Protein AF-A0A2M8EPT1-F1 (afdb_monomer)

Secondary structure (DSSP, 8-state):
---GGGGHHHHHHHHHHHHHHHHHHHHHHHHHH------HHHHHHHHHHHHHHHHHHHHHHHHHHHHHHHHHHHTT--SHHHHHHHHHHHHHHHHHHHHHHHHHHHHHHHHHHHHHHHHHHHHHHHHHHHHHHHHHHHHHHHH-

Sequence (144 aa):
MVNPMNFIGPLAVFWFLIFWVVGGVLFSIIALFRSSKIKKTQFSCLFTLLCAGCAYGAAHTGMMMGAEEINVCLEKAVGWTESFSAIIACGVFAMMISGLAWFILLFVGGSLLLLLSRSKNQSWIDGKVEEDEMKDKTQKLIIE

Solvent-accessible surface area (backbone atoms only — not comparable to full-atom values): 7832 Å² total; per-residue (Å²): 136,83,64,72,73,71,53,44,60,63,48,21,53,54,44,28,53,52,47,43,52,54,50,50,51,54,48,50,53,54,51,69,76,41,94,64,96,64,75,73,72,67,54,57,58,54,50,52,52,50,34,50,51,40,15,47,48,23,40,53,50,11,47,66,70,16,44,69,51,24,52,66,42,44,77,74,39,89,47,77,67,49,33,53,52,30,39,48,68,54,16,42,66,39,37,50,54,33,41,49,54,36,48,51,51,49,53,52,51,54,53,48,49,56,52,54,58,49,59,66,65,54,67,61,56,61,64,49,55,58,57,55,56,56,49,56,57,56,55,56,66,72,76,107

pLDDT: mean 71.84, std 13.28, range [40.88, 89.81]

Radius of gyration: 24.84 Å; Cα contacts (8 Å, |Δi|>4): 80; chains: 1; bounding box: 70×20×70 Å

Mean predicted aligned error: 12.75 Å

Organism: NCBI:txid1975031

Nearest PDB structures (foldseek):
  7xgg-assembly2_D  TM=5.913E-01  e=2.930E+00  synthetic construct
  8q62-assembly1_L  TM=3.376E-01  e=9.603E+00  Homo sapiens
  9g3y-assembly1_H  TM=2.6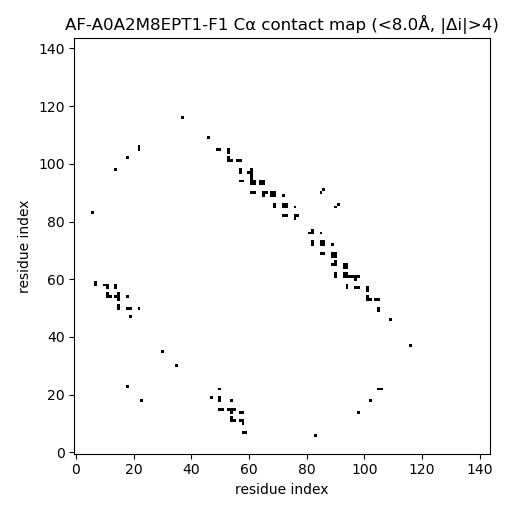06E-01  e=8.576E+00  Sus scrofa

Structure (mmCIF, N/CA/C/O backbone):
data_AF-A0A2M8EPT1-F1
#
_entry.id   AF-A0A2M8EPT1-F1
#
loop_
_atom_site.group_PDB
_atom_site.id
_atom_site.type_symbol
_atom_site.label_atom_id
_atom_site.label_alt_id
_atom_site.label_comp_id
_atom_site.label_asym_id
_atom_site.label_entity_id
_atom_site.label_seq_id
_atom_site.pdbx_PDB_ins_code
_atom_site.Cartn_x
_atom_site.Cartn_y
_atom_site.Cartn_z
_atom_site.occupancy
_atom_site.B_iso_or_equiv
_atom_site.auth_seq_id
_atom_site.auth_comp_id
_atom_site.auth_asym_id
_atom_site.auth_atom_id
_atom_site.pdbx_PDB_model_num
ATOM 1 N N . MET A 1 1 ? 7.958 -7.475 -28.379 1.00 44.72 1 MET A N 1
ATOM 2 C CA . MET A 1 1 ? 7.498 -6.327 -27.569 1.00 44.72 1 MET A CA 1
ATOM 3 C C . MET A 1 1 ? 6.695 -6.869 -26.403 1.00 44.72 1 MET A C 1
ATOM 5 O O . MET A 1 1 ? 5.664 -7.492 -26.627 1.00 44.72 1 MET A O 1
ATOM 9 N N . VAL A 1 2 ? 7.210 -6.740 -25.183 1.00 55.47 2 VAL A N 1
ATOM 10 C CA . VAL A 1 2 ? 6.513 -7.186 -23.971 1.00 55.47 2 VAL A CA 1
ATOM 11 C C . VAL A 1 2 ? 5.659 -6.021 -23.488 1.00 55.47 2 VAL A C 1
ATOM 13 O O . VAL A 1 2 ? 6.184 -4.937 -23.259 1.00 55.47 2 VAL A O 1
ATOM 16 N N . ASN A 1 3 ? 4.344 -6.216 -23.379 1.00 59.38 3 ASN A N 1
ATOM 17 C CA . ASN A 1 3 ? 3.453 -5.153 -22.923 1.00 59.38 3 ASN A CA 1
ATOM 18 C C . ASN A 1 3 ? 3.664 -4.892 -21.421 1.00 59.38 3 ASN A C 1
ATOM 20 O O . ASN A 1 3 ? 3.446 -5.814 -20.628 1.00 59.38 3 ASN A O 1
ATOM 24 N N . PRO A 1 4 ? 4.000 -3.658 -21.002 1.00 58.81 4 PRO A N 1
ATOM 25 C CA . PRO A 1 4 ? 4.196 -3.322 -19.590 1.00 58.81 4 PRO A CA 1
ATOM 26 C C . PRO A 1 4 ? 2.924 -3.541 -18.752 1.00 58.81 4 PRO A C 1
ATOM 28 O O . PRO A 1 4 ? 3.002 -3.850 -17.566 1.00 58.81 4 PRO A O 1
ATOM 31 N N . MET A 1 5 ? 1.741 -3.493 -19.380 1.00 62.69 5 MET A N 1
ATOM 32 C CA . MET A 1 5 ? 0.452 -3.782 -18.739 1.00 62.69 5 MET A CA 1
ATOM 33 C C . MET A 1 5 ? 0.334 -5.200 -18.160 1.00 62.69 5 MET A C 1
ATOM 35 O O . MET A 1 5 ? -0.355 -5.375 -17.157 1.00 62.69 5 MET A O 1
ATOM 39 N N . ASN A 1 6 ? 1.031 -6.200 -18.714 1.00 69.38 6 ASN A N 1
ATOM 40 C CA . ASN A 1 6 ? 0.996 -7.561 -18.160 1.00 69.38 6 ASN A CA 1
ATOM 41 C C . ASN A 1 6 ? 1.681 -7.660 -16.788 1.00 69.38 6 ASN A C 1
ATOM 43 O O . ASN A 1 6 ? 1.388 -8.577 -16.022 1.00 69.38 6 ASN A O 1
ATOM 47 N N . PHE A 1 7 ? 2.553 -6.708 -16.447 1.00 71.00 7 PHE A N 1
ATOM 48 C CA . PHE A 1 7 ? 3.264 -6.696 -15.171 1.00 71.00 7 PHE A CA 1
ATOM 49 C C . PHE A 1 7 ? 2.489 -6.002 -14.043 1.00 71.00 7 PHE A C 1
ATOM 51 O O . PHE A 1 7 ? 2.857 -6.162 -12.878 1.00 71.00 7 PHE A O 1
ATOM 58 N N . ILE A 1 8 ? 1.368 -5.332 -14.352 1.00 74.62 8 ILE A N 1
ATOM 59 C CA . ILE A 1 8 ? 0.471 -4.741 -13.343 1.00 74.62 8 ILE A CA 1
ATOM 60 C C . ILE A 1 8 ? -0.079 -5.816 -12.414 1.00 74.62 8 ILE A C 1
ATOM 62 O O . ILE A 1 8 ? -0.114 -5.608 -11.209 1.00 74.62 8 ILE A O 1
ATOM 66 N N . GLY A 1 9 ? -0.507 -6.960 -12.958 1.00 79.00 9 GLY A N 1
ATOM 67 C CA . GLY A 1 9 ? -1.110 -8.037 -12.170 1.00 79.00 9 GLY A CA 1
ATOM 68 C C . GLY A 1 9 ? -0.191 -8.514 -11.037 1.00 79.00 9 GLY A C 1
ATOM 69 O O . GLY A 1 9 ? -0.568 -8.398 -9.871 1.00 79.00 9 GLY A O 1
ATOM 70 N N . PRO A 1 10 ? 1.035 -8.980 -11.346 1.00 80.19 10 PRO A N 1
ATOM 71 C CA . PRO A 1 10 ? 2.012 -9.385 -10.336 1.00 80.19 10 PRO A CA 1
ATOM 72 C C . PRO A 1 10 ? 2.359 -8.273 -9.337 1.00 80.19 10 PRO A C 1
ATOM 74 O O . PRO A 1 10 ? 2.408 -8.529 -8.134 1.00 80.19 10 PRO A O 1
ATOM 77 N N . LEU A 1 11 ? 2.553 -7.035 -9.810 1.00 78.75 11 LEU A N 1
ATOM 78 C CA . LEU A 1 11 ? 2.846 -5.880 -8.951 1.00 78.75 11 LEU A CA 1
ATOM 79 C C . LEU A 1 11 ? 1.690 -5.555 -8.000 1.00 78.75 11 LEU A C 1
ATOM 81 O O . LEU A 1 11 ? 1.921 -5.292 -6.821 1.00 78.75 11 LEU A O 1
ATOM 85 N N . ALA A 1 12 ? 0.450 -5.609 -8.486 1.00 81.56 12 ALA A N 1
ATOM 86 C CA . ALA A 1 12 ? -0.744 -5.373 -7.687 1.00 81.56 12 ALA A CA 1
ATOM 87 C C . ALA A 1 12 ? -0.933 -6.465 -6.629 1.00 81.56 12 ALA A C 1
ATOM 89 O O . ALA A 1 12 ? -1.263 -6.144 -5.492 1.00 81.56 12 ALA A O 1
ATOM 90 N N . VAL A 1 13 ? -0.674 -7.735 -6.961 1.00 84.56 13 VAL A N 1
ATOM 91 C CA . VAL A 1 13 ? -0.721 -8.847 -5.992 1.00 84.56 13 VAL A CA 1
ATOM 92 C C . VAL A 1 13 ? 0.355 -8.682 -4.917 1.00 84.56 13 VAL A C 1
ATOM 94 O O . VAL A 1 13 ? 0.075 -8.869 -3.732 1.00 84.56 13 VAL A O 1
ATOM 97 N N . PHE A 1 14 ? 1.567 -8.289 -5.310 1.00 85.88 14 PHE A N 1
ATOM 98 C CA . PHE A 1 14 ? 2.659 -8.028 -4.375 1.00 85.88 14 PHE A CA 1
ATOM 99 C C . PHE A 1 14 ? 2.318 -6.881 -3.411 1.00 85.88 14 PHE A C 1
ATOM 101 O O . PHE A 1 14 ? 2.392 -7.051 -2.193 1.00 85.88 14 PHE A O 1
ATOM 108 N N . TRP A 1 15 ? 1.851 -5.743 -3.937 1.00 83.62 15 TRP A N 1
ATOM 109 C CA . TRP A 1 15 ? 1.401 -4.608 -3.125 1.00 83.62 15 TRP A CA 1
ATOM 110 C C . TRP A 1 15 ? 0.196 -4.943 -2.250 1.00 83.62 15 TRP A C 1
ATOM 112 O O . TRP A 1 15 ? 0.136 -4.522 -1.095 1.00 83.62 15 TRP A O 1
ATOM 122 N N . PHE A 1 16 ? -0.741 -5.734 -2.769 1.00 85.75 16 PHE A N 1
ATOM 123 C CA . PHE A 1 16 ? -1.892 -6.208 -2.015 1.00 85.75 16 PHE A CA 1
ATOM 124 C C . PHE A 1 16 ? -1.461 -7.017 -0.796 1.00 85.75 16 PHE A C 1
ATOM 126 O O . PHE A 1 16 ? -1.938 -6.729 0.296 1.00 85.75 16 PHE A O 1
ATOM 133 N N . LEU A 1 17 ? -0.532 -7.968 -0.940 1.00 87.38 17 LEU A N 1
ATOM 134 C CA . LEU A 1 17 ? -0.022 -8.749 0.191 1.00 87.38 17 LEU A CA 1
ATOM 135 C C . LEU A 1 17 ? 0.651 -7.865 1.245 1.00 87.38 17 LEU A C 1
ATOM 137 O O . LEU A 1 17 ? 0.392 -8.038 2.436 1.00 87.38 17 LEU A O 1
ATOM 141 N N . ILE A 1 18 ? 1.462 -6.891 0.823 1.00 86.44 18 ILE A N 1
ATOM 142 C CA . ILE A 1 18 ? 2.113 -5.953 1.747 1.00 86.44 18 ILE A CA 1
ATOM 143 C C . ILE A 1 18 ? 1.065 -5.144 2.514 1.00 86.44 18 ILE A C 1
ATOM 145 O O . ILE A 1 18 ? 1.069 -5.133 3.746 1.00 86.44 18 ILE A O 1
ATOM 149 N N . PHE A 1 19 ? 0.135 -4.497 1.810 1.00 84.62 19 PHE A N 1
ATOM 150 C CA . PHE A 1 19 ? -0.905 -3.688 2.445 1.00 84.62 19 PHE A CA 1
ATOM 151 C C . PHE A 1 19 ? -1.845 -4.513 3.317 1.00 84.62 19 PHE A C 1
ATOM 153 O O . PHE A 1 19 ? -2.249 -4.051 4.385 1.00 84.62 19 PHE A O 1
ATOM 160 N N . TRP A 1 20 ? -2.151 -5.738 2.901 1.00 85.00 20 TRP A N 1
ATOM 161 C CA . TRP A 1 20 ? -2.960 -6.670 3.666 1.00 85.00 20 TRP A CA 1
ATOM 162 C C . TRP A 1 20 ? -2.314 -7.027 5.000 1.00 85.00 20 TRP A C 1
ATOM 164 O O . TRP A 1 20 ? -2.958 -6.928 6.044 1.00 85.00 20 TRP A O 1
ATOM 174 N N . VAL A 1 21 ? -1.039 -7.425 4.980 1.00 87.69 21 VAL A N 1
ATOM 175 C CA . VAL A 1 21 ? -0.310 -7.825 6.189 1.00 87.69 21 VAL A CA 1
ATOM 176 C C . VAL A 1 21 ? -0.118 -6.624 7.108 1.00 87.69 21 VAL A C 1
ATOM 178 O O . VAL A 1 21 ? -0.486 -6.693 8.278 1.00 87.69 21 VAL A O 1
ATOM 181 N N . VAL A 1 22 ? 0.394 -5.503 6.593 1.00 85.81 22 VAL A N 1
ATOM 182 C CA . VAL A 1 22 ? 0.677 -4.323 7.424 1.00 85.81 22 VAL A CA 1
ATOM 183 C C . VAL A 1 22 ? -0.609 -3.741 8.006 1.00 85.81 22 VAL A C 1
ATOM 185 O O . VAL A 1 22 ? -0.683 -3.485 9.209 1.00 85.81 22 VAL A O 1
ATOM 188 N N . GLY A 1 23 ? -1.649 -3.571 7.188 1.00 81.19 23 GLY A N 1
ATOM 189 C CA . GLY A 1 23 ? -2.917 -3.042 7.671 1.00 81.19 23 GLY A CA 1
ATOM 190 C C . GLY A 1 23 ? -3.647 -4.026 8.596 1.00 81.19 23 GLY A C 1
ATOM 191 O O . GLY A 1 23 ? -4.230 -3.594 9.586 1.00 81.19 23 GLY A O 1
ATOM 192 N N . GLY A 1 24 ? -3.553 -5.338 8.354 1.00 81.25 24 GLY A N 1
ATOM 193 C CA . GLY A 1 24 ? -4.107 -6.370 9.236 1.00 81.25 24 GLY A CA 1
ATOM 194 C C . GLY A 1 24 ? -3.430 -6.414 10.610 1.00 81.25 24 GLY A C 1
ATOM 195 O O . GLY A 1 24 ? -4.110 -6.533 11.633 1.00 81.25 24 GLY A O 1
ATOM 196 N N . VAL A 1 25 ? -2.103 -6.253 10.659 1.00 85.62 25 VAL A N 1
ATOM 197 C CA . VAL A 1 25 ? -1.334 -6.166 11.912 1.00 85.62 25 VAL A CA 1
ATOM 198 C C . VAL A 1 25 ? -1.674 -4.885 12.671 1.00 85.62 25 VAL A C 1
ATOM 200 O O . VAL A 1 25 ? -2.031 -4.961 13.847 1.00 85.62 25 VAL A O 1
ATOM 203 N N . LEU A 1 26 ? -1.640 -3.720 12.012 1.00 82.25 26 LEU A N 1
ATOM 204 C CA . LEU A 1 26 ? -2.010 -2.443 12.637 1.00 82.25 26 LEU A CA 1
ATOM 205 C C . LEU A 1 26 ? -3.437 -2.483 13.177 1.00 82.25 26 LEU A C 1
ATOM 207 O O . LEU A 1 26 ? -3.690 -2.064 14.307 1.00 82.25 26 LEU A O 1
ATOM 211 N N . PHE A 1 27 ? -4.360 -3.049 12.403 1.00 75.06 27 PHE A N 1
ATOM 212 C CA . PHE A 1 27 ? -5.737 -3.211 12.832 1.00 75.06 27 PHE A CA 1
ATOM 213 C C . PHE A 1 27 ? -5.857 -4.121 14.060 1.00 75.06 27 PHE A C 1
ATOM 215 O O . PHE A 1 27 ? -6.570 -3.785 15.004 1.00 75.06 27 PHE A O 1
ATOM 222 N N . SER A 1 28 ? -5.119 -5.232 14.090 1.00 83.06 28 SER A N 1
ATOM 223 C CA . SER A 1 28 ? -5.100 -6.153 15.232 1.00 83.06 28 SER A CA 1
ATOM 224 C C . SER A 1 28 ? -4.575 -5.483 16.505 1.00 83.06 28 SER A C 1
ATOM 226 O O . SER A 1 28 ? -5.170 -5.650 17.569 1.00 83.06 28 SER A O 1
ATOM 228 N N . ILE A 1 29 ? -3.515 -4.673 16.402 1.00 82.75 29 ILE A N 1
ATOM 229 C CA . ILE A 1 29 ? -2.962 -3.906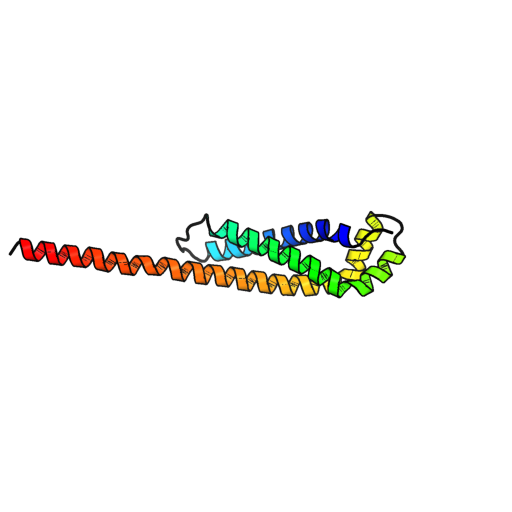 17.530 1.00 82.75 29 ILE A CA 1
ATOM 230 C C . ILE A 1 29 ? -3.995 -2.900 18.054 1.00 82.75 29 ILE A C 1
ATOM 232 O O . ILE A 1 29 ? -4.252 -2.848 19.256 1.00 82.75 29 ILE A O 1
ATOM 236 N N . ILE A 1 30 ? -4.633 -2.136 17.162 1.00 75.81 30 ILE A N 1
ATOM 237 C CA . ILE A 1 30 ? -5.653 -1.143 17.537 1.00 75.81 30 ILE A CA 1
ATOM 238 C C . ILE A 1 30 ? -6.871 -1.823 18.176 1.00 75.81 30 ILE A C 1
ATOM 240 O O . ILE A 1 30 ? -7.416 -1.315 19.156 1.00 75.81 30 ILE A O 1
ATOM 244 N N . ALA A 1 31 ? -7.291 -2.974 17.646 1.00 72.75 31 ALA A N 1
ATOM 245 C CA . ALA A 1 31 ? -8.391 -3.757 18.194 1.00 72.75 31 ALA A CA 1
ATOM 246 C C . ALA A 1 31 ? -8.064 -4.327 19.584 1.00 72.75 31 ALA A C 1
ATOM 248 O O . ALA A 1 31 ? -8.931 -4.321 20.453 1.00 72.75 31 ALA A O 1
ATOM 249 N N . LEU A 1 32 ? -6.825 -4.771 19.827 1.00 76.88 32 LEU A N 1
ATOM 250 C CA . LEU A 1 32 ? -6.379 -5.232 21.149 1.00 76.88 32 LEU A CA 1
ATOM 251 C C . LEU A 1 32 ? -6.322 -4.097 22.173 1.00 76.88 32 LEU A C 1
ATOM 253 O O . LEU A 1 32 ? -6.749 -4.277 23.310 1.00 76.88 32 LEU A O 1
ATOM 257 N N . PHE A 1 33 ? -5.852 -2.917 21.769 1.00 72.19 33 PHE A N 1
ATOM 258 C CA . PHE A 1 33 ? -5.831 -1.737 22.638 1.00 72.19 33 PHE A CA 1
ATOM 259 C C . PHE A 1 33 ? -7.228 -1.205 22.974 1.00 72.19 33 PHE A C 1
ATOM 261 O O . PHE A 1 33 ? -7.391 -0.433 23.919 1.00 72.19 33 PHE A O 1
ATOM 268 N N . ARG A 1 34 ? -8.251 -1.585 22.204 1.00 61.91 34 ARG A N 1
ATOM 269 C CA . ARG A 1 34 ? -9.586 -1.003 22.294 1.00 61.91 34 ARG A CA 1
ATOM 270 C C . ARG A 1 34 ? -10.613 -2.110 22.533 1.00 61.91 34 ARG A C 1
ATOM 272 O O . ARG A 1 34 ? -11.154 -2.653 21.578 1.00 61.91 34 ARG A O 1
ATOM 279 N N . SER A 1 35 ? -10.930 -2.383 23.808 1.00 50.84 35 SER A N 1
ATOM 280 C CA . SER A 1 35 ? -11.983 -3.306 24.311 1.00 50.84 35 SER A CA 1
ATOM 281 C C . SER A 1 35 ? -13.416 -2.936 23.882 1.00 50.84 35 SER A C 1
ATOM 283 O O . SER A 1 35 ? -14.347 -2.888 24.685 1.00 50.84 35 SER A O 1
ATOM 285 N N . SER A 1 36 ? -13.627 -2.621 22.611 1.00 53.59 36 SER A N 1
ATOM 286 C CA . SER A 1 36 ? -14.907 -2.201 22.067 1.00 53.59 36 SER A CA 1
ATOM 287 C C . SER A 1 36 ? -15.600 -3.402 21.429 1.00 53.59 36 SER A C 1
ATOM 289 O O . SER A 1 36 ? -15.056 -4.042 20.529 1.00 53.59 36 SER A O 1
ATOM 291 N N . LYS A 1 37 ? -16.815 -3.716 21.898 1.00 51.62 37 LYS A N 1
ATOM 292 C CA . LYS A 1 37 ? -17.703 -4.731 21.311 1.00 51.62 37 LYS A CA 1
ATOM 293 C C . LYS A 1 37 ? -18.136 -4.299 19.900 1.00 51.62 37 LYS A C 1
ATOM 295 O O . LYS A 1 37 ? -19.215 -3.746 19.718 1.00 51.62 37 LYS A O 1
ATOM 300 N N . ILE A 1 38 ? -17.296 -4.525 18.893 1.00 57.38 38 ILE A N 1
ATOM 301 C CA . ILE A 1 38 ? -17.634 -4.312 17.478 1.00 57.38 38 ILE A CA 1
ATOM 302 C C . ILE A 1 38 ? -18.050 -5.651 16.856 1.00 57.38 38 ILE A C 1
ATOM 304 O O . ILE A 1 38 ? -17.463 -6.696 17.142 1.00 57.38 38 ILE A O 1
ATOM 308 N N . LYS A 1 39 ? -19.079 -5.635 15.996 1.00 56.06 39 LYS A N 1
ATOM 309 C CA . LYS A 1 39 ? -19.499 -6.802 15.204 1.00 56.06 39 LYS A CA 1
ATOM 310 C C . LYS A 1 39 ? -18.362 -7.206 14.248 1.00 56.06 39 LYS A C 1
ATOM 312 O O . LYS A 1 39 ? -18.179 -6.596 13.198 1.00 56.06 39 LYS A O 1
ATOM 317 N N . LYS A 1 40 ? -17.604 -8.240 14.636 1.00 55.47 40 LYS A N 1
ATOM 318 C CA . LYS A 1 40 ? -16.364 -8.737 13.998 1.00 55.47 40 LYS A CA 1
ATOM 319 C C . LYS A 1 40 ? -16.456 -9.002 12.485 1.00 55.47 40 LYS A C 1
ATOM 321 O O . LYS A 1 40 ? -15.450 -8.891 11.797 1.00 55.47 40 LYS A O 1
ATOM 326 N N . THR A 1 41 ? -17.632 -9.341 11.957 1.00 59.31 41 THR A N 1
ATOM 327 C CA . THR A 1 41 ? -17.795 -9.836 10.577 1.00 59.31 41 THR A CA 1
ATOM 328 C C . THR A 1 41 ? -17.812 -8.753 9.501 1.00 59.31 41 THR A C 1
ATOM 330 O O . THR A 1 41 ? -17.278 -8.975 8.418 1.00 59.31 41 THR A O 1
ATOM 333 N N . GLN A 1 42 ? -18.377 -7.574 9.770 1.00 65.44 42 GLN A N 1
ATOM 334 C CA . GLN A 1 42 ? -18.467 -6.512 8.754 1.00 65.44 42 GLN A CA 1
ATOM 335 C C . GLN A 1 42 ? -17.137 -5.780 8.546 1.00 65.44 42 GLN A C 1
ATOM 337 O O . GLN A 1 42 ? -16.876 -5.259 7.464 1.00 65.44 42 GLN A O 1
ATOM 342 N N . PHE A 1 43 ? -16.275 -5.779 9.565 1.00 68.31 43 PHE A N 1
ATOM 343 C CA . PHE A 1 43 ? -15.041 -5.010 9.531 1.00 68.31 43 PHE A CA 1
ATOM 344 C C . PHE A 1 43 ? -13.968 -5.649 8.634 1.00 68.31 43 PHE A C 1
ATOM 346 O O . PHE A 1 43 ? -13.362 -4.949 7.826 1.00 68.31 43 PHE A O 1
ATOM 353 N N . SER A 1 44 ? -13.773 -6.974 8.704 1.00 73.19 44 SER A N 1
ATOM 354 C CA . SER A 1 44 ? -12.778 -7.659 7.860 1.00 73.19 44 SER A CA 1
ATOM 355 C C . SER A 1 44 ? -13.060 -7.493 6.370 1.00 73.19 44 SER A C 1
ATOM 357 O O . SER A 1 44 ? -12.146 -7.182 5.620 1.00 73.19 44 SER A O 1
ATOM 359 N N . CYS A 1 45 ? -14.312 -7.661 5.934 1.00 77.56 45 CYS A N 1
ATOM 360 C CA . CYS A 1 45 ? -14.645 -7.610 4.508 1.00 77.56 45 CYS A CA 1
ATOM 361 C C . CYS A 1 45 ? -14.437 -6.209 3.912 1.00 77.56 45 CYS A C 1
ATOM 363 O O . CYS A 1 45 ? -13.897 -6.063 2.815 1.00 77.56 45 CYS A O 1
ATOM 365 N N . LEU A 1 46 ? -14.811 -5.165 4.655 1.00 78.44 46 LEU A N 1
ATOM 366 C CA . LEU A 1 46 ? -14.668 -3.793 4.182 1.00 78.44 46 LEU A CA 1
ATOM 367 C C . LEU A 1 46 ? -13.200 -3.344 4.168 1.00 78.44 46 LEU A C 1
ATOM 369 O O . LEU A 1 46 ? -12.777 -2.652 3.246 1.00 78.44 46 LEU A O 1
ATOM 373 N N . PHE A 1 47 ? -12.410 -3.810 5.139 1.00 80.25 47 PHE A N 1
ATOM 374 C CA . PHE A 1 47 ? -10.962 -3.622 5.165 1.00 80.25 47 PHE A CA 1
ATOM 375 C C . PHE A 1 47 ? -10.273 -4.306 3.972 1.00 80.25 47 PHE A C 1
ATOM 377 O O . PHE A 1 47 ? -9.484 -3.678 3.271 1.00 80.25 47 PHE A O 1
ATOM 384 N N . THR A 1 48 ? -10.636 -5.556 3.679 1.00 84.31 48 THR A N 1
ATOM 385 C CA . THR A 1 48 ? -10.169 -6.313 2.507 1.00 84.31 48 THR A CA 1
ATOM 386 C C . THR A 1 48 ? -10.411 -5.574 1.193 1.00 84.31 48 THR A C 1
ATOM 388 O O . THR A 1 48 ? -9.499 -5.473 0.372 1.00 84.31 48 THR A O 1
ATOM 391 N N . LEU A 1 49 ? -11.618 -5.033 0.999 1.00 85.00 49 LEU A N 1
ATOM 392 C CA . LEU A 1 49 ? -11.959 -4.251 -0.193 1.00 85.00 49 LEU A CA 1
ATOM 393 C C . LEU A 1 49 ? -11.135 -2.966 -0.297 1.00 85.00 49 LEU A C 1
ATOM 395 O O . LEU A 1 49 ? -10.696 -2.607 -1.389 1.00 85.00 49 LEU A O 1
ATOM 399 N N . LEU A 1 50 ? -10.883 -2.300 0.831 1.00 83.44 50 LEU A N 1
ATOM 400 C CA . LEU A 1 50 ? -10.057 -1.095 0.872 1.00 83.44 50 LEU A CA 1
ATOM 401 C C . LEU A 1 50 ? -8.601 -1.402 0.508 1.00 83.44 50 LEU A C 1
ATOM 403 O O . LEU A 1 50 ? -8.020 -0.703 -0.317 1.00 83.44 50 LEU A O 1
ATOM 407 N N . CYS A 1 51 ? -8.035 -2.489 1.041 1.00 85.06 51 CYS A N 1
ATOM 408 C CA . CYS A 1 51 ? -6.705 -2.963 0.654 1.00 85.06 51 CYS A CA 1
ATOM 409 C C . CYS A 1 51 ? -6.627 -3.292 -0.839 1.00 85.06 51 CYS A C 1
ATOM 411 O O . CYS A 1 51 ? -5.660 -2.903 -1.488 1.00 85.06 51 CYS A O 1
ATOM 413 N N . ALA A 1 52 ? -7.638 -3.966 -1.394 1.00 85.56 52 ALA A N 1
ATOM 414 C CA . ALA A 1 52 ? -7.684 -4.286 -2.819 1.00 85.56 52 ALA A CA 1
ATOM 415 C C . ALA A 1 52 ? -7.723 -3.018 -3.689 1.00 85.56 52 ALA A C 1
ATOM 417 O O . ALA A 1 52 ? -6.944 -2.895 -4.635 1.00 85.56 52 ALA A O 1
ATOM 418 N N . GLY A 1 53 ? -8.570 -2.046 -3.334 1.00 85.81 53 GLY A N 1
ATOM 419 C CA . GLY A 1 53 ? -8.665 -0.768 -4.040 1.00 85.81 53 GLY A CA 1
ATOM 420 C C . GLY A 1 53 ? -7.367 0.039 -3.980 1.00 85.81 53 GLY A C 1
ATOM 421 O O . GLY A 1 53 ? -6.894 0.525 -5.006 1.00 85.81 53 GLY A O 1
ATOM 422 N N . CYS A 1 54 ? -6.744 0.135 -2.805 1.00 84.25 54 CYS A N 1
ATOM 423 C CA . CYS A 1 54 ? -5.495 0.875 -2.639 1.00 84.25 54 CYS A CA 1
ATOM 424 C C . CYS A 1 54 ? -4.289 0.166 -3.268 1.00 84.25 54 CYS A C 1
ATOM 426 O O . CYS A 1 54 ? -3.409 0.844 -3.787 1.00 84.25 54 CYS A O 1
ATOM 428 N N . ALA A 1 55 ? -4.254 -1.169 -3.296 1.00 85.00 55 ALA A N 1
ATOM 429 C CA . ALA A 1 55 ? -3.222 -1.919 -4.014 1.00 85.00 55 ALA A CA 1
ATOM 430 C C . ALA A 1 55 ? -3.310 -1.699 -5.529 1.00 85.00 55 ALA A C 1
ATOM 432 O O . ALA A 1 55 ? -2.296 -1.446 -6.178 1.00 85.00 55 ALA A O 1
ATOM 433 N N . TYR A 1 56 ? -4.526 -1.728 -6.084 1.00 84.81 56 TYR A N 1
ATOM 434 C CA . TYR A 1 56 ? -4.752 -1.411 -7.492 1.00 84.81 56 TYR A CA 1
ATOM 435 C C . TYR A 1 56 ? -4.377 0.044 -7.806 1.00 84.81 56 TYR A C 1
ATOM 437 O O . TYR A 1 56 ? -3.673 0.310 -8.779 1.00 84.81 56 TYR A O 1
ATOM 445 N N . GLY A 1 57 ? -4.781 0.979 -6.941 1.00 82.69 57 GLY A N 1
ATOM 446 C CA . GLY A 1 57 ? -4.433 2.393 -7.056 1.00 82.69 57 GLY A CA 1
ATOM 447 C C . GLY A 1 57 ? -2.926 2.639 -7.011 1.00 82.69 57 GLY A C 1
ATOM 448 O O . GLY A 1 57 ? -2.405 3.357 -7.866 1.00 82.69 57 GLY A O 1
ATOM 449 N N . ALA A 1 58 ? -2.209 2.006 -6.080 1.00 84.50 58 ALA A N 1
ATOM 450 C CA . ALA A 1 58 ? -0.755 2.103 -5.958 1.00 84.50 58 ALA A CA 1
ATOM 451 C C . ALA A 1 58 ? -0.040 1.540 -7.191 1.00 84.50 58 ALA A C 1
ATOM 453 O O . ALA A 1 58 ? 0.831 2.205 -7.743 1.00 84.50 58 ALA A O 1
ATOM 454 N N . ALA A 1 59 ? -0.456 0.370 -7.682 1.00 82.44 59 ALA A N 1
ATOM 455 C CA . ALA A 1 59 ? 0.121 -0.220 -8.887 1.00 82.44 59 ALA A CA 1
ATOM 456 C C . ALA A 1 59 ? -0.119 0.658 -10.129 1.00 82.44 59 ALA A C 1
ATOM 458 O O . ALA A 1 59 ? 0.797 0.884 -10.919 1.00 82.44 59 ALA A O 1
ATOM 459 N N . HIS A 1 60 ? -1.329 1.204 -10.283 1.00 82.44 60 HIS A N 1
ATOM 460 C CA . HIS A 1 60 ? -1.671 2.059 -11.418 1.00 82.44 60 HIS A CA 1
ATOM 461 C C . HIS A 1 60 ? -0.915 3.395 -11.384 1.00 82.44 60 HIS A C 1
ATOM 463 O O . HIS A 1 60 ? -0.297 3.799 -12.369 1.00 82.44 60 HIS A O 1
ATOM 469 N N . THR A 1 61 ? -0.943 4.084 -10.241 1.00 83.62 61 THR A N 1
ATOM 470 C CA . THR A 1 61 ? -0.268 5.382 -10.071 1.00 83.62 61 THR A CA 1
ATOM 471 C C . THR A 1 61 ? 1.252 5.251 -10.118 1.00 83.62 61 THR A C 1
ATOM 473 O O . THR A 1 61 ? 1.906 6.090 -10.733 1.00 83.62 61 THR A O 1
ATOM 476 N N . GLY A 1 62 ? 1.812 4.172 -9.564 1.00 79.06 62 GLY A N 1
ATOM 477 C CA . GLY A 1 62 ? 3.241 3.875 -9.623 1.00 79.06 62 GLY A CA 1
ATOM 478 C C . GLY A 1 62 ? 3.744 3.629 -11.045 1.00 79.06 62 GLY A C 1
ATOM 479 O O . GLY A 1 62 ? 4.805 4.135 -11.404 1.00 79.06 62 GLY A O 1
ATOM 480 N N . MET A 1 63 ? 2.974 2.935 -11.894 1.00 73.75 63 MET A N 1
ATOM 481 C CA . MET A 1 63 ? 3.351 2.786 -13.305 1.00 73.75 63 MET A CA 1
ATOM 482 C C . MET A 1 63 ? 3.193 4.075 -14.109 1.00 73.75 63 MET A C 1
ATOM 484 O O . MET A 1 63 ? 4.015 4.328 -14.977 1.00 73.75 63 MET A O 1
ATOM 488 N N . MET A 1 64 ? 2.170 4.888 -13.831 1.00 79.94 64 MET A N 1
ATOM 489 C CA . MET A 1 64 ? 1.992 6.192 -14.485 1.00 79.94 64 MET A CA 1
ATOM 490 C C . MET A 1 64 ? 3.152 7.145 -14.171 1.00 79.94 64 MET A C 1
ATOM 492 O O . MET A 1 64 ? 3.701 7.754 -15.081 1.00 79.94 64 MET A O 1
ATOM 496 N N . MET A 1 65 ? 3.563 7.239 -12.901 1.00 77.69 65 MET A N 1
ATOM 497 C CA . MET A 1 65 ? 4.705 8.071 -12.497 1.00 77.69 65 MET A CA 1
ATOM 498 C C . MET A 1 65 ? 6.052 7.510 -12.963 1.00 77.69 65 MET A C 1
ATOM 500 O O . MET A 1 65 ? 6.956 8.281 -13.255 1.00 77.69 65 MET A O 1
ATOM 504 N N . GLY A 1 66 ? 6.199 6.185 -13.018 1.00 71.50 66 GLY A N 1
ATOM 505 C CA . GLY A 1 66 ? 7.436 5.526 -13.440 1.00 71.50 66 GLY A CA 1
ATOM 506 C C .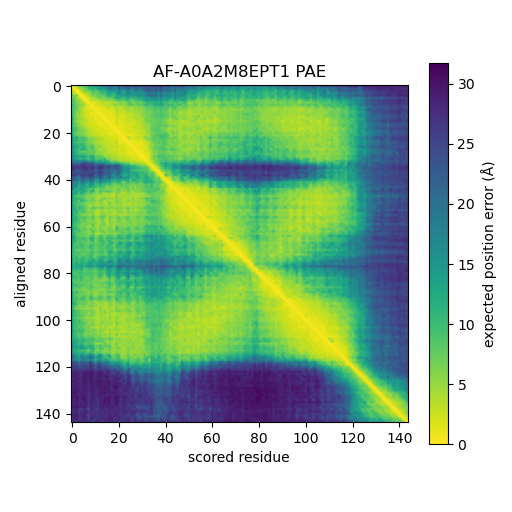 GLY A 1 66 ? 7.532 5.249 -14.940 1.00 71.50 66 GLY A C 1
ATOM 507 O O . GLY A 1 66 ? 8.511 4.644 -15.361 1.00 71.50 66 GLY A O 1
ATOM 508 N N . ALA A 1 67 ? 6.535 5.626 -15.748 1.00 74.56 67 ALA A N 1
ATOM 509 C CA . ALA A 1 67 ? 6.425 5.188 -17.142 1.00 74.56 67 ALA A CA 1
ATOM 510 C C . ALA A 1 67 ? 7.652 5.558 -17.989 1.00 74.56 67 ALA A C 1
ATOM 512 O O . ALA A 1 67 ? 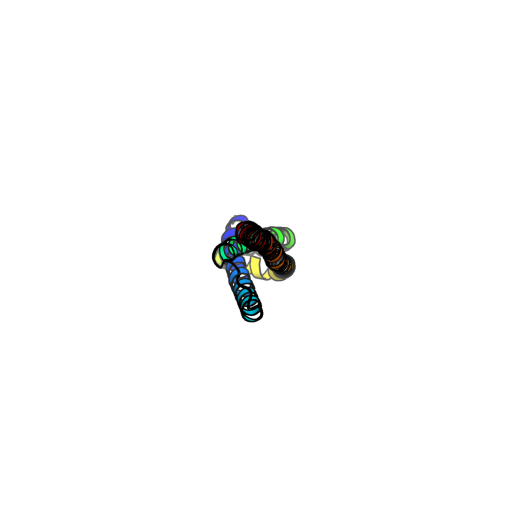8.079 4.771 -18.831 1.00 74.56 67 ALA A O 1
ATOM 513 N N . GLU A 1 68 ? 8.221 6.739 -17.765 1.00 75.12 68 GLU A N 1
ATOM 514 C CA . GLU A 1 68 ? 9.363 7.247 -18.527 1.00 75.12 68 GLU A CA 1
ATOM 515 C C . GLU A 1 68 ? 10.637 6.440 -18.222 1.00 75.12 68 GLU A C 1
ATOM 517 O O . GLU A 1 68 ? 11.226 5.843 -19.123 1.00 75.12 68 GLU A O 1
ATOM 522 N N . GLU A 1 69 ? 10.967 6.285 -16.939 1.00 74.44 69 GLU A N 1
ATOM 523 C CA . GLU A 1 69 ? 12.109 5.495 -16.450 1.00 74.44 69 GLU A CA 1
ATOM 524 C C . GLU A 1 69 ? 11.988 4.003 -16.800 1.00 74.44 69 GLU A C 1
ATOM 526 O O . GLU A 1 69 ? 12.960 3.333 -17.159 1.00 74.44 69 GLU A O 1
ATOM 531 N N . ILE A 1 70 ? 10.768 3.463 -16.723 1.00 72.19 70 ILE A N 1
ATOM 532 C CA . ILE A 1 70 ? 10.492 2.060 -17.031 1.00 72.19 70 ILE A CA 1
ATOM 533 C C . ILE A 1 70 ? 10.714 1.783 -18.518 1.00 72.19 70 ILE A C 1
ATOM 535 O O . ILE A 1 70 ? 11.320 0.764 -18.840 1.00 72.19 70 ILE A O 1
ATOM 539 N N . ASN A 1 71 ? 10.271 2.663 -19.421 1.00 73.62 71 ASN A N 1
ATOM 540 C CA . ASN A 1 71 ? 10.451 2.459 -20.861 1.00 73.62 71 ASN A CA 1
ATOM 541 C C . ASN A 1 71 ? 11.934 2.438 -21.260 1.00 73.62 71 ASN A C 1
ATOM 543 O O . ASN A 1 71 ? 12.335 1.565 -22.028 1.00 73.62 71 ASN A O 1
ATOM 547 N N . VAL A 1 72 ? 12.757 3.313 -20.670 1.00 75.62 72 VAL A N 1
ATOM 548 C CA . VAL A 1 72 ? 14.212 3.355 -20.915 1.00 75.62 72 VAL A CA 1
ATOM 549 C C . VAL A 1 72 ? 14.897 2.052 -20.482 1.00 75.62 72 VAL A C 1
ATOM 551 O O . VAL A 1 72 ? 15.795 1.551 -21.162 1.00 75.62 72 VAL A O 1
ATOM 554 N N . CYS A 1 73 ? 14.472 1.465 -19.362 1.00 73.06 73 CYS A N 1
ATOM 555 C CA . CYS A 1 73 ? 15.043 0.212 -18.867 1.00 73.06 73 CYS A CA 1
ATOM 556 C C . CYS A 1 73 ? 14.472 -1.035 -19.558 1.00 73.06 73 CYS A C 1
ATOM 558 O O . CYS A 1 73 ? 15.172 -2.043 -19.679 1.00 73.06 73 CYS A O 1
ATOM 560 N N . LEU A 1 74 ? 13.234 -0.973 -20.053 1.00 71.88 74 LEU A N 1
ATOM 561 C CA . LEU A 1 74 ? 12.592 -2.070 -20.777 1.00 71.88 74 LEU A CA 1
ATOM 562 C C . LEU A 1 74 ? 13.208 -2.280 -22.168 1.00 71.88 74 LEU A C 1
ATOM 564 O O . LEU A 1 74 ? 13.261 -3.412 -22.640 1.00 71.88 74 LEU A O 1
ATOM 568 N N . GLU A 1 75 ? 13.727 -1.219 -22.792 1.00 71.62 75 GLU A N 1
ATOM 569 C CA . GLU A 1 75 ? 14.391 -1.271 -24.103 1.00 71.62 75 GLU A CA 1
ATOM 570 C C . GLU A 1 75 ? 15.677 -2.117 -24.101 1.00 71.62 75 GLU A C 1
ATOM 572 O O . GLU A 1 75 ? 16.085 -2.641 -25.136 1.00 71.62 75 GLU A O 1
ATOM 577 N N . LYS A 1 76 ? 16.301 -2.294 -22.929 1.00 68.06 76 LYS A N 1
ATOM 578 C CA . LYS A 1 76 ? 17.528 -3.087 -22.751 1.00 68.06 76 LYS A CA 1
ATOM 579 C C . LYS A 1 76 ? 17.286 -4.531 -22.306 1.00 68.06 76 LYS A C 1
ATOM 581 O O . LYS A 1 76 ? 18.242 -5.299 -22.238 1.00 68.06 76 LYS A O 1
ATOM 586 N N . ALA A 1 77 ? 16.048 -4.909 -21.989 1.00 67.25 77 ALA A N 1
ATOM 587 C CA . ALA A 1 77 ? 15.737 -6.223 -21.434 1.00 67.25 77 ALA A CA 1
ATOM 588 C C . ALA A 1 77 ? 15.327 -7.219 -22.531 1.00 67.25 77 ALA A C 1
ATOM 590 O O . ALA A 1 77 ? 14.400 -6.961 -23.300 1.00 67.25 77 ALA A O 1
ATOM 591 N N . VAL A 1 78 ? 15.988 -8.380 -22.577 1.00 65.06 78 VAL A N 1
ATOM 592 C CA . VAL A 1 78 ? 15.754 -9.410 -23.607 1.00 65.06 78 VAL A CA 1
ATOM 593 C C . VAL A 1 78 ? 14.906 -10.569 -23.056 1.00 65.06 78 VAL A C 1
ATOM 595 O O . VAL A 1 78 ? 14.148 -11.187 -23.804 1.00 65.06 78 VAL A O 1
ATOM 598 N N . GLY A 1 79 ? 14.971 -10.837 -21.743 1.00 72.12 79 GLY A N 1
ATOM 599 C CA . GLY A 1 79 ? 14.197 -11.883 -21.057 1.00 72.12 79 GLY A CA 1
ATOM 600 C C . GLY A 1 79 ? 13.035 -11.385 -20.180 1.00 72.12 79 GLY A C 1
ATOM 601 O O . GLY A 1 79 ? 13.051 -10.274 -19.662 1.00 72.12 79 GLY A O 1
ATOM 602 N N . TRP A 1 80 ? 12.036 -12.249 -19.940 1.00 65.00 80 TRP A N 1
ATOM 603 C CA . TRP A 1 80 ? 10.836 -11.932 -19.134 1.00 65.00 80 TRP A CA 1
ATOM 604 C C . TRP A 1 80 ? 11.163 -11.600 -17.666 1.00 65.00 80 TRP A C 1
ATOM 606 O O . TRP A 1 80 ? 10.565 -10.704 -17.072 1.00 65.00 80 TRP A O 1
ATOM 616 N N . THR A 1 81 ? 12.142 -12.302 -17.090 1.00 69.62 81 THR A N 1
ATOM 617 C CA . THR A 1 81 ? 12.640 -12.069 -15.725 1.00 69.62 81 THR A CA 1
ATOM 618 C C . THR A 1 81 ? 13.482 -10.799 -15.632 1.00 69.62 81 THR A C 1
ATOM 620 O O . THR A 1 81 ? 13.334 -10.042 -14.674 1.00 69.62 81 THR A O 1
ATOM 623 N N . GLU A 1 82 ? 14.304 -10.524 -16.648 1.00 72.56 82 GLU A N 1
ATOM 624 C CA . GLU A 1 82 ? 15.098 -9.295 -16.736 1.00 72.56 82 GLU A CA 1
ATOM 625 C C . GLU A 1 82 ? 14.199 -8.066 -16.856 1.00 72.56 82 GLU A C 1
ATOM 627 O O . GLU A 1 82 ? 14.402 -7.097 -16.125 1.00 72.56 82 GLU A O 1
ATOM 632 N N . SER A 1 83 ? 13.149 -8.130 -17.684 1.00 71.38 83 SER A N 1
ATOM 633 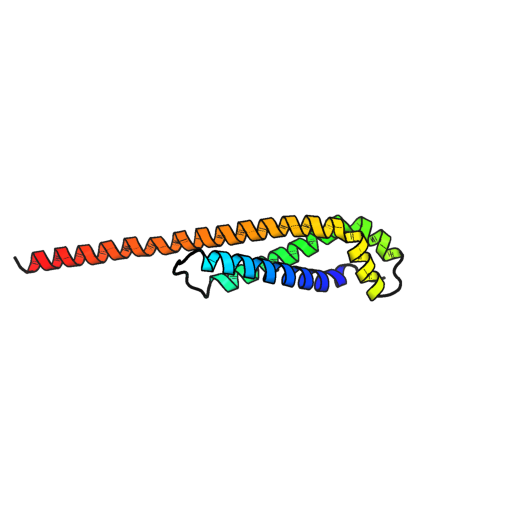C CA . SER A 1 83 ? 12.149 -7.065 -17.793 1.00 71.38 83 SER A CA 1
ATOM 634 C C . SER A 1 83 ? 11.494 -6.771 -16.445 1.00 71.38 83 SER A C 1
ATOM 636 O O . SER A 1 83 ? 11.358 -5.608 -16.081 1.00 71.38 83 SER A O 1
ATOM 638 N N . PHE A 1 84 ? 11.144 -7.800 -15.665 1.00 69.31 84 PHE A N 1
ATOM 639 C CA . PHE A 1 84 ? 10.531 -7.602 -14.349 1.00 69.31 84 PHE A CA 1
ATOM 640 C C . PHE A 1 84 ? 11.485 -6.925 -13.360 1.00 69.31 84 PHE A C 1
ATOM 642 O O . PHE A 1 84 ? 11.109 -5.964 -12.688 1.00 69.31 84 PHE A O 1
ATOM 649 N N . SER A 1 85 ? 12.743 -7.376 -13.308 1.00 76.56 85 SER A N 1
ATOM 650 C CA . SER A 1 85 ? 13.760 -6.743 -12.463 1.00 76.56 85 SER A CA 1
ATOM 651 C C . SER A 1 85 ? 14.091 -5.316 -12.899 1.00 76.56 85 SER A C 1
ATOM 653 O O . SER A 1 85 ? 14.285 -4.459 -12.044 1.00 76.56 85 SER A O 1
ATOM 655 N N . ALA A 1 86 ? 14.092 -5.037 -14.204 1.00 77.38 86 ALA A N 1
ATOM 656 C CA . ALA A 1 86 ? 14.363 -3.714 -14.755 1.00 77.38 86 ALA A CA 1
ATOM 657 C C . ALA A 1 86 ? 13.238 -2.720 -14.427 1.00 77.38 86 ALA A C 1
ATOM 659 O O . ALA A 1 86 ? 13.515 -1.594 -14.017 1.00 77.38 86 ALA A O 1
ATOM 660 N N . ILE A 1 87 ? 11.974 -3.155 -14.521 1.00 72.81 87 ILE A N 1
ATOM 661 C CA . ILE A 1 87 ? 10.802 -2.353 -14.133 1.00 72.81 87 ILE A CA 1
ATOM 662 C C . ILE A 1 87 ? 10.875 -1.983 -12.650 1.00 72.81 87 ILE A C 1
ATOM 664 O O . ILE A 1 87 ? 10.646 -0.831 -12.291 1.00 72.81 87 ILE A O 1
ATOM 668 N N . ILE A 1 88 ? 11.206 -2.946 -11.784 1.00 75.25 88 ILE A N 1
ATOM 669 C CA . ILE A 1 88 ? 11.304 -2.692 -10.344 1.00 75.25 88 ILE A CA 1
ATOM 670 C C . ILE A 1 88 ? 12.505 -1.800 -10.039 1.00 75.25 88 ILE A C 1
ATOM 672 O O . ILE A 1 88 ? 12.345 -0.848 -9.290 1.00 75.25 88 ILE A O 1
ATOM 676 N N . ALA A 1 89 ? 13.677 -2.062 -10.620 1.00 79.81 89 ALA A N 1
ATOM 677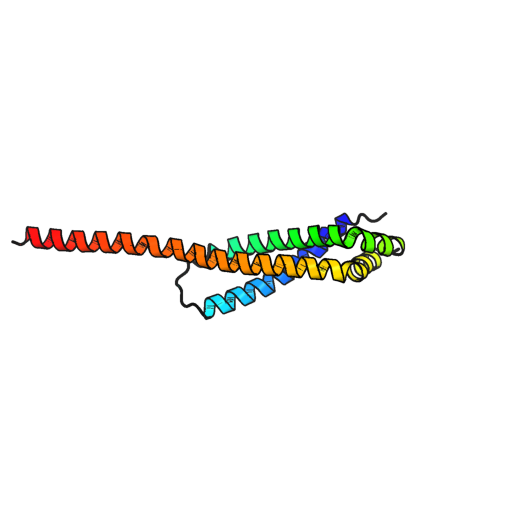 C CA . ALA A 1 89 ? 14.893 -1.301 -10.342 1.00 79.81 89 ALA A CA 1
ATOM 678 C C . ALA A 1 89 ? 14.774 0.169 -10.771 1.00 79.81 89 ALA A C 1
ATOM 680 O O . ALA A 1 89 ? 15.097 1.057 -9.985 1.00 79.81 89 ALA A O 1
ATOM 681 N N . CYS A 1 90 ? 14.266 0.432 -11.978 1.00 80.62 90 CYS A N 1
ATOM 682 C CA . CYS A 1 90 ? 14.122 1.797 -12.492 1.00 80.62 90 CYS A CA 1
ATOM 683 C C . CYS A 1 90 ? 12.864 2.492 -11.955 1.00 80.62 90 CYS A C 1
ATOM 685 O O . CYS A 1 90 ? 12.863 3.698 -11.731 1.00 80.62 90 CYS A O 1
ATOM 687 N N . GLY A 1 91 ? 11.805 1.733 -11.661 1.00 76.94 91 GLY A N 1
ATOM 688 C CA . GLY A 1 91 ? 10.559 2.256 -11.104 1.00 76.94 91 GLY A CA 1
ATOM 689 C C . GLY A 1 91 ? 10.521 2.360 -9.577 1.00 76.94 91 GLY A C 1
A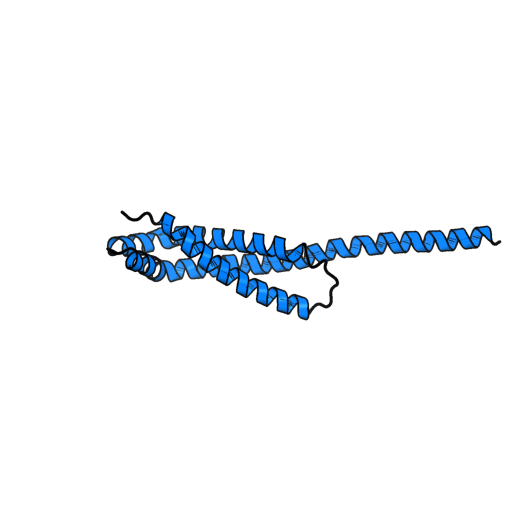TOM 690 O O . GLY A 1 91 ? 9.524 2.853 -9.050 1.00 76.94 91 GLY A O 1
ATOM 691 N N . VAL A 1 92 ? 11.551 1.910 -8.841 1.00 81.12 92 VAL A N 1
ATOM 692 C CA . VAL A 1 92 ? 11.463 1.725 -7.377 1.00 81.12 92 VAL A CA 1
ATOM 693 C C . VAL A 1 92 ? 11.102 3.015 -6.645 1.00 81.12 92 VAL A C 1
ATOM 695 O O . VAL A 1 92 ? 10.278 2.989 -5.737 1.00 81.12 92 VAL A O 1
ATOM 698 N N . PHE A 1 93 ? 11.661 4.152 -7.065 1.00 83.00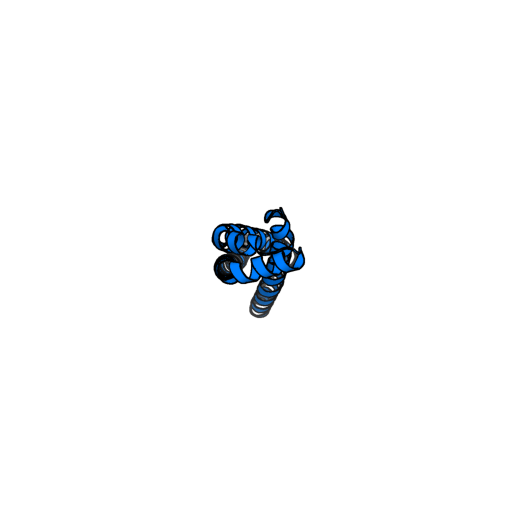 93 PHE A N 1
ATOM 699 C CA . PHE A 1 93 ? 11.427 5.441 -6.413 1.00 83.00 93 PHE A CA 1
ATOM 700 C C . PHE A 1 93 ? 9.973 5.896 -6.576 1.00 83.00 93 PHE A C 1
ATOM 702 O O . PHE A 1 93 ? 9.306 6.215 -5.590 1.00 83.00 93 PHE A O 1
ATOM 709 N N . ALA A 1 94 ? 9.452 5.852 -7.806 1.00 81.81 94 ALA A N 1
ATOM 710 C CA . ALA A 1 94 ? 8.060 6.187 -8.102 1.00 81.81 94 ALA A CA 1
ATOM 711 C C . ALA A 1 94 ? 7.080 5.217 -7.413 1.00 81.81 94 ALA A C 1
ATOM 713 O O . ALA A 1 94 ? 6.069 5.635 -6.841 1.00 81.81 94 ALA A O 1
ATOM 714 N N . MET A 1 95 ? 7.406 3.922 -7.399 1.00 80.31 95 MET A N 1
ATOM 715 C CA . MET A 1 95 ? 6.627 2.880 -6.722 1.00 80.31 95 MET A CA 1
ATOM 716 C C . MET A 1 95 ? 6.622 3.059 -5.201 1.00 80.31 95 MET A C 1
ATOM 718 O O . MET A 1 95 ? 5.596 2.847 -4.560 1.00 80.31 95 MET A O 1
ATOM 722 N N . MET A 1 96 ? 7.736 3.487 -4.606 1.00 84.12 96 MET A N 1
ATOM 723 C CA . MET A 1 96 ? 7.825 3.705 -3.163 1.00 84.12 96 MET A CA 1
ATOM 724 C C . MET A 1 96 ? 7.022 4.936 -2.727 1.00 84.12 96 MET A C 1
ATOM 726 O O . MET A 1 96 ? 6.295 4.870 -1.737 1.00 84.12 96 MET A O 1
ATOM 730 N N . ILE A 1 97 ? 7.105 6.042 -3.476 1.00 87.50 97 ILE A N 1
ATOM 731 C CA . ILE A 1 97 ? 6.361 7.278 -3.178 1.00 87.50 97 ILE A CA 1
ATOM 732 C C . ILE A 1 97 ? 4.855 7.051 -3.324 1.00 87.50 97 ILE A C 1
ATOM 734 O O . ILE A 1 97 ? 4.089 7.388 -2.419 1.00 87.50 97 ILE A O 1
ATOM 738 N N . SER A 1 98 ? 4.426 6.445 -4.434 1.00 84.81 98 SER A N 1
ATOM 739 C CA . SER A 1 98 ? 3.016 6.093 -4.639 1.00 84.81 98 SER A CA 1
ATOM 740 C C . SER A 1 98 ? 2.534 5.111 -3.568 1.00 84.81 98 SER A C 1
ATOM 742 O O . SER A 1 98 ? 1.504 5.348 -2.938 1.00 84.81 98 SER A O 1
ATOM 744 N N . GLY A 1 99 ? 3.317 4.073 -3.272 1.00 83.56 99 GLY A N 1
ATOM 745 C CA . GLY A 1 99 ? 3.046 3.121 -2.201 1.00 83.56 99 GLY A CA 1
ATOM 746 C C . GLY A 1 99 ? 2.828 3.777 -0.836 1.00 83.56 99 GLY A C 1
ATOM 747 O O . GLY A 1 99 ? 1.842 3.484 -0.163 1.00 83.56 99 GLY A O 1
ATOM 748 N N . LEU A 1 100 ? 3.696 4.713 -0.443 1.00 87.75 100 LEU A N 1
ATOM 749 C CA . LEU A 1 100 ? 3.565 5.479 0.801 1.00 87.75 100 LEU A CA 1
ATOM 750 C C . LEU A 1 100 ? 2.319 6.370 0.813 1.00 87.75 100 LEU A C 1
ATOM 752 O O . LEU A 1 100 ? 1.607 6.408 1.817 1.00 87.75 100 LEU A O 1
ATOM 756 N N . ALA A 1 101 ? 2.019 7.055 -0.292 1.00 89.81 101 ALA A N 1
ATOM 757 C CA . ALA A 1 101 ? 0.830 7.898 -0.397 1.00 89.81 101 ALA A CA 1
ATOM 758 C C . ALA A 1 101 ? -0.460 7.080 -0.206 1.00 89.81 101 ALA A C 1
ATOM 760 O O . ALA A 1 101 ? -1.328 7.446 0.591 1.00 89.81 101 ALA A O 1
ATOM 761 N N . TRP A 1 102 ? -0.556 5.928 -0.873 1.00 87.69 102 TRP A N 1
ATOM 762 C CA . TRP A 1 102 ? -1.689 5.013 -0.727 1.00 87.69 102 TRP A CA 1
ATOM 763 C C . TRP A 1 102 ? -1.729 4.330 0.639 1.00 87.69 102 TRP A C 1
ATOM 765 O O . TRP A 1 102 ? -2.815 4.088 1.162 1.00 87.69 102 TRP A O 1
ATOM 775 N N . PHE A 1 103 ? -0.575 4.077 1.256 1.00 84.12 103 PHE A N 1
ATOM 776 C CA . PHE A 1 103 ? -0.498 3.554 2.616 1.00 84.12 103 PHE A CA 1
ATOM 777 C C . PHE A 1 103 ? -1.092 4.525 3.642 1.00 84.12 103 PHE A C 1
ATOM 779 O O . PHE A 1 103 ? -1.886 4.120 4.492 1.00 84.12 103 PHE A O 1
ATOM 786 N N . ILE A 1 104 ? -0.763 5.816 3.539 1.00 88.81 104 ILE A N 1
ATOM 787 C CA . ILE A 1 104 ? -1.351 6.859 4.390 1.00 88.81 104 ILE A CA 1
ATOM 788 C C . ILE A 1 104 ? -2.866 6.911 4.177 1.00 88.81 104 ILE A C 1
ATOM 790 O O . ILE A 1 104 ? -3.624 6.972 5.143 1.00 88.81 104 ILE A O 1
ATOM 794 N N . LEU A 1 105 ? -3.318 6.822 2.925 1.00 88.75 105 LEU A N 1
ATOM 795 C CA . LEU A 1 105 ? -4.739 6.824 2.586 1.00 88.75 105 LEU A CA 1
ATOM 796 C C . LEU A 1 105 ? -5.469 5.603 3.172 1.00 88.75 105 LEU A C 1
ATOM 798 O O . LEU A 1 105 ? -6.552 5.754 3.738 1.00 88.75 105 LEU A O 1
ATOM 802 N N . LEU A 1 106 ? -4.845 4.421 3.137 1.00 85.69 106 LEU A N 1
ATOM 803 C CA . LEU A 1 106 ? -5.323 3.217 3.825 1.00 85.69 106 LEU A CA 1
ATOM 804 C C . LEU A 1 106 ? -5.412 3.421 5.336 1.00 85.69 106 LEU A C 1
ATOM 806 O O . LEU A 1 106 ? -6.409 3.043 5.950 1.00 85.69 106 LEU A O 1
ATOM 810 N N . PHE A 1 107 ? -4.387 4.019 5.942 1.00 84.94 107 PHE A N 1
ATOM 811 C CA . PHE A 1 107 ? -4.329 4.243 7.383 1.00 84.94 107 PHE A CA 1
ATOM 812 C C . PHE A 1 107 ? -5.417 5.217 7.854 1.00 84.94 107 PHE A C 1
ATOM 814 O O . PHE A 1 107 ? -6.126 4.949 8.830 1.00 84.94 107 PHE A O 1
ATOM 821 N N . VAL A 1 108 ? -5.601 6.321 7.126 1.00 87.94 108 VAL A N 1
ATOM 822 C CA . VAL A 1 108 ? -6.661 7.302 7.382 1.00 87.94 108 VAL A CA 1
ATOM 823 C C . VAL A 1 108 ? -8.033 6.678 7.135 1.00 87.94 108 VAL A C 1
ATOM 825 O O . VAL A 1 108 ? -8.899 6.774 8.001 1.00 87.94 108 VAL A O 1
ATOM 828 N N . GLY A 1 109 ? -8.227 5.974 6.016 1.00 85.25 109 GLY A N 1
ATOM 829 C CA . GLY A 1 109 ? -9.486 5.304 5.679 1.00 85.25 109 GLY A CA 1
ATOM 830 C C . GLY A 1 109 ? -9.884 4.233 6.697 1.00 85.25 109 GLY A C 1
ATOM 831 O O . GLY A 1 109 ? -11.021 4.216 7.171 1.00 85.25 109 GLY A O 1
ATOM 832 N N . GLY A 1 110 ? -8.938 3.388 7.112 1.00 80.56 110 GLY A N 1
ATOM 833 C CA . GLY A 1 110 ? -9.143 2.381 8.156 1.00 80.56 110 GLY A CA 1
ATOM 834 C C . GLY A 1 110 ? -9.480 3.001 9.515 1.00 80.56 110 GLY A C 1
ATOM 835 O O . GLY A 1 110 ? -10.394 2.539 10.203 1.00 80.56 110 GLY A O 1
ATOM 836 N N . SER A 1 111 ? -8.810 4.099 9.875 1.00 81.25 111 SER A N 1
ATOM 837 C CA . SER A 1 111 ? -9.110 4.858 11.096 1.00 81.25 111 SER A CA 1
ATOM 838 C C . SER A 1 111 ? -10.502 5.495 11.052 1.00 81.25 111 SER A C 1
ATOM 840 O O . SER A 1 111 ? -11.241 5.450 12.037 1.00 81.25 111 SER A O 1
ATOM 842 N N . LEU A 1 112 ? -10.902 6.043 9.903 1.00 83.81 112 LEU A N 1
ATOM 843 C CA . LEU A 1 112 ? -12.211 6.665 9.712 1.00 83.81 112 LEU A CA 1
ATOM 844 C C . LEU A 1 112 ? -13.343 5.637 9.808 1.00 83.81 112 LEU A C 1
ATOM 846 O O . LEU A 1 112 ? -14.361 5.892 10.447 1.00 83.81 112 LEU A O 1
ATOM 850 N N . LEU A 1 113 ? -13.146 4.444 9.246 1.00 79.38 113 LEU A N 1
ATOM 851 C CA . LEU A 1 113 ? -14.100 3.338 9.350 1.00 79.38 113 LEU A CA 1
ATOM 852 C C . LEU A 1 113 ? -14.327 2.889 10.789 1.00 79.38 113 LEU A C 1
ATOM 854 O O . LEU A 1 113 ? -15.465 2.631 11.183 1.00 79.38 113 LEU A O 1
ATOM 858 N N . LEU A 1 114 ? -13.265 2.843 11.594 1.00 74.19 114 LEU A N 1
ATOM 859 C CA . LEU A 1 114 ? -13.372 2.587 13.028 1.00 74.19 114 LEU A CA 1
ATOM 860 C C . LEU A 1 114 ? -14.209 3.659 13.742 1.00 74.19 114 LEU A C 1
ATOM 862 O O . LEU A 1 114 ? -15.034 3.327 14.597 1.00 74.19 114 LEU A O 1
ATOM 866 N N . LEU A 1 115 ? -14.036 4.933 13.382 1.00 73.75 115 LEU A N 1
ATOM 867 C CA . LEU A 1 115 ? -14.817 6.039 13.947 1.00 73.75 115 LEU A CA 1
ATOM 868 C C . LEU A 1 115 ? -16.290 5.991 13.515 1.00 73.75 115 LEU A C 1
ATOM 870 O O . LEU A 1 115 ? -17.179 6.124 14.356 1.00 73.75 115 LEU A O 1
ATOM 874 N N . LEU A 1 116 ? -16.570 5.735 12.237 1.00 73.06 116 LEU A N 1
ATOM 875 C CA . LEU A 1 116 ? -17.939 5.615 11.723 1.00 73.06 116 LEU A CA 1
ATOM 876 C C . LEU A 1 116 ? -18.665 4.399 12.306 1.00 73.06 116 LEU A C 1
ATOM 878 O O . LEU A 1 116 ? -19.830 4.498 12.698 1.00 73.06 116 LEU A O 1
ATOM 882 N N . SER A 1 117 ? -17.970 3.268 12.456 1.00 66.38 117 SER A N 1
ATOM 883 C CA . SER A 1 117 ? -18.525 2.087 13.124 1.00 66.38 117 SER A CA 1
ATOM 884 C C . SER A 1 117 ? -18.895 2.367 14.583 1.00 66.38 117 SER A C 1
ATOM 886 O O . SER A 1 117 ? -19.800 1.720 15.110 1.00 66.38 117 SER A O 1
ATOM 888 N N . ARG A 1 118 ? -18.228 3.322 15.246 1.00 64.19 118 ARG A N 1
ATOM 889 C CA . ARG A 1 118 ? -18.564 3.738 16.613 1.00 64.19 118 ARG A CA 1
ATOM 890 C C . ARG A 1 118 ? -19.861 4.547 16.662 1.00 64.19 118 ARG A C 1
ATOM 892 O O . ARG A 1 118 ? -20.675 4.297 17.545 1.00 64.19 118 ARG A O 1
ATOM 899 N N . SER A 1 119 ? -20.068 5.469 15.719 1.00 57.56 119 SER A N 1
ATOM 900 C CA . SER A 1 119 ? -21.267 6.324 15.657 1.00 57.56 119 SER A CA 1
ATOM 901 C C . SER A 1 119 ? -22.559 5.501 15.578 1.00 57.56 119 SER A C 1
ATOM 903 O O . SER A 1 119 ? -23.501 5.746 16.328 1.00 57.56 119 SER A O 1
ATOM 905 N N . LYS A 1 120 ? -22.570 4.440 14.764 1.00 53.84 120 LYS A N 1
ATOM 906 C CA . LYS A 1 120 ? -23.740 3.559 14.633 1.00 53.84 120 LYS A CA 1
ATOM 907 C C . LYS A 1 120 ? -24.040 2.708 15.871 1.00 53.84 120 LYS A C 1
ATOM 909 O O . LYS A 1 120 ? -25.193 2.351 16.084 1.00 53.84 120 LYS A O 1
ATOM 914 N N . ASN A 1 121 ? -23.038 2.395 16.695 1.00 53.06 121 ASN A N 1
ATOM 915 C CA . ASN A 1 121 ? -23.225 1.561 1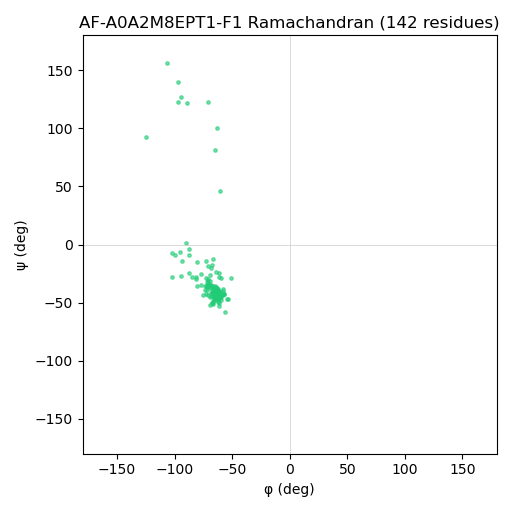7.888 1.00 53.06 121 ASN A CA 1
ATOM 916 C C . ASN A 1 121 ? -23.788 2.324 19.099 1.00 53.06 121 ASN A C 1
ATOM 918 O O . ASN A 1 121 ? -24.247 1.686 20.041 1.00 53.06 121 ASN A O 1
ATOM 922 N N . GLN A 1 122 ? -23.766 3.660 19.101 1.00 46.62 122 GLN A N 1
ATOM 923 C CA . GLN A 1 122 ? -24.352 4.460 20.187 1.00 46.62 122 GLN A CA 1
ATOM 924 C C . GLN A 1 122 ? -25.844 4.750 19.966 1.00 46.62 122 GLN A C 1
ATOM 926 O O . GLN A 1 122 ? -26.580 4.870 20.935 1.00 46.62 122 GLN A O 1
ATOM 931 N N . SER A 1 123 ? -26.324 4.735 18.717 1.00 45.75 123 SER A N 1
ATOM 932 C CA . SER A 1 123 ? -27.732 5.022 18.395 1.00 45.75 123 SER A CA 1
ATOM 933 C C . SER A 1 123 ? -28.739 3.983 18.915 1.00 45.75 123 SER A C 1
ATOM 935 O O . SER A 1 123 ? -29.936 4.241 18.874 1.00 45.75 123 SER A O 1
ATOM 937 N N . TRP A 1 124 ? -28.294 2.810 19.380 1.00 40.88 124 TRP A N 1
ATOM 938 C CA . TRP A 1 124 ? -29.189 1.773 19.918 1.00 40.88 124 TRP A CA 1
ATOM 939 C C . TRP A 1 124 ? -29.257 1.752 21.453 1.00 40.88 124 TRP A C 1
ATOM 941 O O . TRP A 1 124 ? -30.086 1.040 22.008 1.00 40.88 124 TRP A O 1
ATOM 951 N N . ILE A 1 125 ? -28.400 2.514 22.145 1.00 47.38 125 ILE A N 1
ATOM 952 C CA . ILE A 1 125 ? -28.461 2.646 23.610 1.00 47.38 125 ILE A CA 1
ATOM 953 C C . ILE A 1 125 ? -29.453 3.728 24.045 1.00 47.38 125 ILE A C 1
ATOM 955 O O . ILE A 1 125 ? -30.063 3.552 25.090 1.00 47.38 125 ILE A O 1
ATOM 959 N N . ASP A 1 126 ? -29.707 4.759 23.235 1.00 48.16 126 ASP A N 1
ATOM 960 C CA . ASP A 1 126 ? -30.758 5.740 23.561 1.00 48.16 126 ASP A CA 1
ATOM 961 C C . ASP A 1 126 ? -32.171 5.173 23.362 1.00 48.16 126 ASP A C 1
ATOM 963 O O . ASP A 1 126 ? -33.046 5.398 24.189 1.00 48.16 126 ASP A O 1
ATOM 967 N N . GLY A 1 127 ? -32.389 4.329 22.346 1.00 46.34 127 GLY A N 1
ATOM 968 C CA . GLY A 1 127 ? -33.715 3.740 22.102 1.00 46.34 127 GLY A CA 1
ATOM 969 C C . GLY A 1 127 ? -34.152 2.685 23.127 1.00 46.34 127 GLY A C 1
ATOM 970 O O . GLY A 1 127 ? -35.332 2.370 23.212 1.00 46.34 127 GLY A O 1
ATOM 971 N N . LYS A 1 128 ? -33.217 2.120 23.903 1.00 48.53 128 LYS A N 1
ATOM 972 C CA . LYS A 1 128 ? -33.525 1.095 24.916 1.00 48.53 128 LYS A CA 1
ATOM 973 C C . LYS A 1 128 ? -33.735 1.650 26.317 1.00 48.53 128 LYS A C 1
ATOM 975 O O . LYS A 1 128 ? -34.467 1.043 27.087 1.00 48.53 128 LYS A O 1
ATOM 980 N N . VAL A 1 129 ? -33.129 2.792 26.637 1.00 49.97 129 VAL A N 1
ATOM 981 C CA . VAL A 1 129 ? -33.363 3.465 27.921 1.00 49.97 129 VAL A CA 1
ATOM 982 C C . VAL A 1 129 ? -34.765 4.088 27.945 1.00 49.97 129 VAL A C 1
ATOM 984 O O . VAL A 1 129 ? -35.444 4.001 28.962 1.00 49.97 129 VAL A O 1
ATOM 987 N N . GLU A 1 130 ? -35.263 4.603 26.814 1.00 48.41 130 GLU A N 1
ATOM 988 C CA . GLU A 1 130 ? -36.630 5.144 26.732 1.00 48.41 130 GLU A CA 1
ATOM 989 C C . GLU A 1 130 ? -37.733 4.069 26.845 1.00 48.41 130 GLU A C 1
ATOM 991 O O . GLU A 1 130 ? -38.771 4.323 27.460 1.00 48.41 130 GLU A O 1
ATOM 996 N N . GLU A 1 131 ? -37.525 2.858 26.308 1.00 50.16 131 GLU A N 1
ATOM 997 C CA . GLU A 1 131 ? -38.511 1.764 26.409 1.00 50.16 131 GLU A CA 1
ATOM 998 C C . GLU A 1 131 ? -38.614 1.175 27.828 1.00 50.16 131 GLU A C 1
ATOM 1000 O O . GLU A 1 131 ? -39.714 0.818 28.265 1.00 50.16 131 GLU A O 1
ATOM 1005 N N . ASP A 1 132 ? -37.500 1.098 28.565 1.00 52.00 132 ASP A N 1
ATOM 1006 C CA . ASP A 1 132 ? -37.487 0.557 29.930 1.00 52.00 132 ASP A CA 1
ATOM 1007 C C . ASP A 1 132 ? -38.039 1.566 30.963 1.00 52.00 132 ASP A C 1
ATOM 1009 O O . ASP A 1 132 ? -38.774 1.164 31.870 1.00 52.00 132 ASP A O 1
ATOM 1013 N N . GLU A 1 133 ? -37.814 2.879 30.800 1.00 52.22 133 GLU A N 1
ATOM 1014 C CA . GLU A 1 133 ? -38.413 3.893 31.692 1.00 52.22 133 GLU A CA 1
ATOM 1015 C C . GLU A 1 133 ? -39.933 4.053 31.497 1.00 52.22 133 GLU A C 1
ATOM 1017 O O . GLU A 1 133 ? -40.669 4.326 32.453 1.00 52.22 133 GLU A O 1
ATOM 1022 N N . MET A 1 134 ? -40.443 3.851 30.275 1.00 49.22 134 MET A N 1
ATOM 1023 C CA . MET A 1 134 ? -41.881 3.959 29.992 1.00 49.22 134 MET A CA 1
ATOM 1024 C C . MET A 1 134 ? -42.683 2.774 30.565 1.00 49.22 134 MET A C 1
ATOM 1026 O O . MET A 1 134 ? -43.843 2.940 30.965 1.00 49.22 134 MET A O 1
ATOM 1030 N N . LYS A 1 135 ? -42.062 1.590 30.683 1.00 50.25 135 LYS A N 1
ATOM 1031 C CA . LYS A 1 135 ? -42.663 0.424 31.351 1.00 50.25 135 LYS A CA 1
ATOM 1032 C C . LYS A 1 135 ? -42.738 0.570 32.874 1.00 50.25 135 LYS A C 1
ATOM 1034 O O . LYS A 1 135 ? -43.770 0.204 33.435 1.00 50.25 135 LYS A O 1
ATOM 1039 N N . ASP A 1 136 ? -41.726 1.147 33.529 1.00 53.56 136 ASP A N 1
ATOM 1040 C CA . ASP A 1 136 ? -41.733 1.364 34.992 1.00 53.56 136 ASP A CA 1
ATOM 1041 C C . ASP A 1 136 ? -42.842 2.342 35.425 1.00 53.56 136 ASP A C 1
ATOM 1043 O O . ASP A 1 136 ? -43.608 2.063 36.352 1.00 53.56 136 ASP A O 1
ATOM 1047 N N . LYS A 1 137 ? -43.017 3.452 34.691 1.00 55.28 137 LYS A N 1
ATOM 1048 C CA . LYS A 1 137 ? -44.093 4.422 34.973 1.00 55.28 137 LYS A CA 1
ATOM 1049 C C . LYS A 1 137 ? -45.490 3.845 34.759 1.00 55.28 137 LYS A C 1
ATOM 1051 O O . LYS A 1 137 ? -46.389 4.115 35.552 1.00 55.28 137 LYS A O 1
ATOM 1056 N N . THR A 1 138 ? -45.671 3.036 33.716 1.00 55.09 138 THR A N 1
ATOM 1057 C CA . THR A 1 138 ? -46.965 2.398 33.427 1.00 55.09 138 THR A CA 1
ATOM 1058 C C . THR A 1 138 ? -47.316 1.342 34.477 1.00 55.09 138 THR A C 1
ATOM 1060 O O . THR A 1 138 ? -48.479 1.223 34.848 1.00 55.09 138 THR A O 1
ATOM 1063 N N . GLN A 1 139 ? -46.334 0.612 35.019 1.00 54.31 139 GLN A N 1
ATOM 1064 C CA . GLN A 1 139 ? -46.586 -0.365 36.080 1.00 54.31 139 GLN A CA 1
ATOM 1065 C C . GLN A 1 139 ? -46.971 0.300 37.414 1.00 54.31 139 GLN A C 1
ATOM 1067 O O . GLN A 1 139 ? -47.853 -0.205 38.104 1.00 54.31 139 GLN A O 1
ATOM 1072 N N . LYS A 1 140 ? -46.367 1.441 37.774 1.00 50.16 140 LYS A N 1
ATOM 1073 C CA . LYS A 1 140 ? -46.728 2.172 39.005 1.00 50.16 140 LYS A CA 1
ATOM 1074 C C . LYS A 1 140 ? -48.140 2.760 38.979 1.00 50.16 140 LYS A C 1
ATOM 1076 O O . LYS A 1 140 ? -48.812 2.715 39.997 1.00 50.16 140 LYS A O 1
ATOM 1081 N N . LEU A 1 141 ? -48.612 3.236 37.827 1.00 54.31 141 LEU A N 1
ATOM 1082 C CA . LEU A 1 141 ? -49.958 3.814 37.675 1.00 54.31 141 LEU A CA 1
ATOM 1083 C C . LEU A 1 141 ? -51.104 2.788 37.708 1.00 54.31 141 LEU A C 1
ATOM 1085 O O . LEU A 1 141 ? -52.257 3.182 37.823 1.00 54.31 141 LEU A O 1
ATOM 1089 N N . ILE A 1 142 ? -50.813 1.490 37.577 1.00 54.62 142 ILE A N 1
ATOM 1090 C CA . ILE A 1 142 ? -51.824 0.415 37.611 1.00 54.62 142 ILE A CA 1
ATOM 1091 C C . ILE A 1 142 ? -51.987 -0.161 39.034 1.00 54.62 142 ILE A C 1
ATOM 1093 O O . ILE A 1 142 ? -52.944 -0.884 39.300 1.00 54.62 142 ILE A O 1
ATOM 1097 N N . ILE A 1 143 ? -51.052 0.130 39.946 1.00 54.97 143 ILE A N 1
ATOM 1098 C CA . ILE A 1 143 ? -51.004 -0.443 41.304 1.00 54.97 143 ILE A CA 1
ATOM 1099 C C . ILE A 1 143 ? -51.529 0.547 42.371 1.00 54.97 143 ILE A C 1
ATOM 1101 O O . ILE A 1 143 ? -51.717 0.144 43.518 1.00 54.97 143 ILE A O 1
ATOM 1105 N N . GLU A 1 144 ? -51.807 1.803 42.003 1.00 45.28 144 GLU A N 1
ATOM 1106 C CA . GLU A 1 144 ? -52.383 2.838 42.884 1.00 45.28 144 GLU A CA 1
ATOM 1107 C C . GLU A 1 144 ? -53.889 3.040 42.653 1.00 45.28 144 GLU A C 1
ATOM 1109 O O . GLU A 1 144 ? -54.317 3.046 41.475 1.00 45.28 144 GLU A O 1
#

Foldseek 3Di:
DDDPVVVLVVQLVVQLVVLCVVVVVVVVVVCVVDPDPFPPPVLVVVLSVLSSVLSSQLSVQLCVQQVVQLVVQCVPDDDPVSSNVSNCVSSVVSSVVSSVVSSVVSVVVSVVVVVVSVVVVVVVVVVVVVVVVVVVVVVVVVVD